Protein AF-A0A8S3A0Q2-F1 (afdb_monomer)

Secondary structure (DSSP,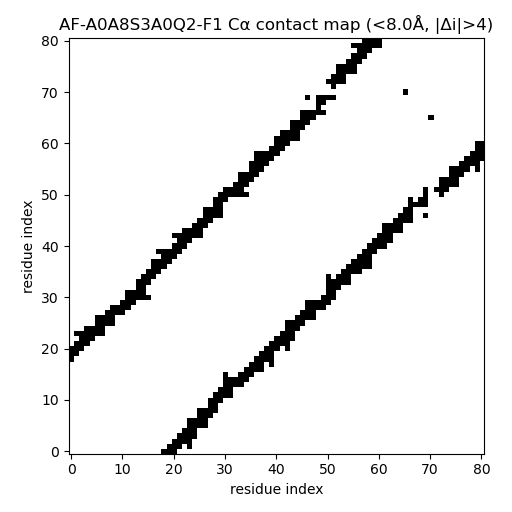 8-state):
--EEEEEEEEEEES-EEEES-EEEEEEEEEESSEEEEES-EEEEEEESS--SEEEEES-EEEEEE--TT-TTPEEEEES--

Organism: NCBI:txid392030

Mean predicted aligned error: 2.61 Å

Solvent-accessible surface area (backbone atoms only — not comparable to full-atom values): 4103 Å² total; per-residue (Å²): 118,52,61,75,41,78,47,77,48,83,56,79,42,61,61,48,79,46,58,57,30,34,42,31,37,40,37,37,35,31,35,72,48,39,38,39,37,33,54,26,34,47,35,36,39,36,42,66,37,38,42,53,29,41,37,37,30,47,25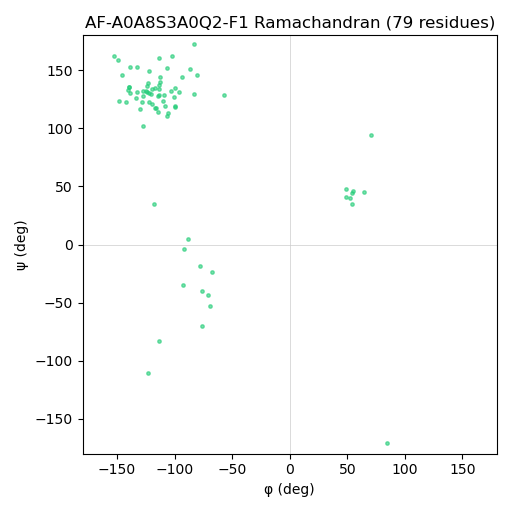,43,44,73,47,78,45,71,22,91,72,22,75,82,40,43,78,46,79,44,80,50,87

Radius of gyration: 11.4 Å; Cα contacts (8 Å, |Δi|>4): 221; chains: 1; bounding box: 31×19×30 Å

Nearest PDB structures (foldseek):
  6fm2-assembly1_B-2  TM=1.004E+00  e=2.979E-09  Mus musculus
  1k8f-assembly2_D  TM=1.003E+00  e=1.726E-08  Homo sapiens
  2b0r-assembly1_A  TM=9.952E-01  e=6.815E-05  Cryptosporidium parvum
  1k4z-assembly1_A  TM=9.660E-01  e=2.709E-04  Saccharomyces cerevisiae
  2b0r-assembly1_B  TM=9.030E-01  e=1.474E-03  Cryptosporidium parvum

Sequence (81 aa):
KCSNSTLTVQGKVNSIVLDQCTKVGIQFTSVVSLVEFINCRGMKVQVLDHVPTIQIEKTDGCHVYLSKTSLDTQFITSKSS

Foldseek 3Di:
DEECEEEEAEDEEAEAEDECYELYEYEYEYYNAEYEYECYEQYEYEYAAEDAEYEYENYEHYHYHYHPRHPNHHYHYYNYD

Structure (mmCIF, N/CA/C/O backbone):
data_AF-A0A8S3A0Q2-F1
#
_entry.id   AF-A0A8S3A0Q2-F1
#
loop_
_atom_site.group_PDB
_atom_site.id
_atom_site.type_symbol
_atom_site.label_atom_id
_atom_site.label_alt_id
_atom_site.label_comp_id
_atom_site.label_asym_id
_atom_site.label_entity_id
_atom_site.label_seq_id
_atom_site.pdbx_PDB_ins_code
_atom_site.Cartn_x
_atom_site.Cartn_y
_atom_site.Cartn_z
_atom_site.occupancy
_atom_site.B_iso_or_equiv
_atom_site.auth_seq_id
_atom_site.auth_comp_id
_atom_site.auth_asym_id
_atom_site.auth_atom_id
_atom_site.pdbx_PDB_model_num
ATOM 1 N N . LYS A 1 1 ? -0.739 -7.346 -13.978 1.00 80.81 1 LYS A N 1
ATOM 2 C CA . LYS A 1 1 ? 0.205 -6.208 -14.093 1.00 80.81 1 LYS A CA 1
ATOM 3 C C . LYS A 1 1 ? -0.569 -4.997 -14.571 1.00 80.81 1 LYS A C 1
ATOM 5 O O . LYS A 1 1 ? -1.142 -5.068 -15.651 1.00 80.81 1 LYS A O 1
ATOM 10 N N . CYS A 1 2 ? -0.632 -3.944 -13.764 1.00 93.56 2 CYS A N 1
ATOM 11 C CA . CYS A 1 2 ? -1.405 -2.741 -14.068 1.00 93.56 2 CYS A CA 1
ATOM 12 C C . CYS A 1 2 ? -0.462 -1.557 -14.307 1.00 93.56 2 CYS A C 1
ATOM 14 O O . CYS A 1 2 ? 0.572 -1.436 -13.646 1.00 93.56 2 CYS A O 1
ATOM 16 N N . SER A 1 3 ? -0.825 -0.678 -15.239 1.00 96.12 3 SER A N 1
ATOM 17 C CA . SER A 1 3 ? -0.043 0.514 -15.576 1.00 96.12 3 SER A CA 1
ATOM 18 C C . SER A 1 3 ? -0.952 1.711 -15.822 1.00 96.12 3 SER A C 1
ATOM 20 O O . SER A 1 3 ? -1.937 1.562 -16.541 1.00 96.12 3 SER A O 1
ATOM 22 N N . ASN A 1 4 ? -0.618 2.887 -15.279 1.00 96.12 4 ASN A N 1
ATOM 23 C CA . ASN A 1 4 ? -1.388 4.130 -15.474 1.00 96.12 4 ASN A CA 1
ATOM 24 C C . ASN A 1 4 ? -2.895 3.943 -15.225 1.00 96.12 4 ASN A C 1
ATOM 26 O O . ASN A 1 4 ? -3.724 4.292 -16.061 1.00 96.12 4 ASN A O 1
ATOM 30 N N . SER A 1 5 ? -3.248 3.307 -14.112 1.00 95.94 5 SER A N 1
ATOM 31 C CA . SER A 1 5 ? -4.627 2.908 -13.819 1.00 95.94 5 SER A CA 1
ATOM 32 C C . SER A 1 5 ? -5.012 3.299 -12.400 1.00 95.94 5 SER A C 1
ATOM 34 O O . SER A 1 5 ? -4.158 3.336 -11.514 1.00 95.94 5 SER A O 1
ATOM 36 N N . THR A 1 6 ? -6.303 3.528 -12.180 1.00 95.62 6 THR A N 1
ATOM 37 C CA . THR A 1 6 ? -6.865 3.749 -10.846 1.00 95.62 6 THR A CA 1
ATOM 38 C C . THR A 1 6 ? -7.788 2.591 -10.497 1.00 95.62 6 THR A C 1
ATOM 40 O O . THR A 1 6 ? -8.669 2.247 -11.282 1.00 95.62 6 THR A O 1
ATOM 43 N N . LEU A 1 7 ? -7.579 1.990 -9.330 1.00 95.38 7 LEU A N 1
ATOM 44 C CA . LEU A 1 7 ? -8.394 0.907 -8.795 1.00 95.38 7 LEU A CA 1
ATOM 45 C C . LEU A 1 7 ? -9.126 1.384 -7.539 1.00 95.38 7 LEU A C 1
ATOM 47 O O . LEU A 1 7 ? -8.532 2.022 -6.669 1.00 95.38 7 LEU A O 1
ATOM 51 N N . THR A 1 8 ? -10.399 1.020 -7.417 1.00 96.06 8 THR A N 1
ATOM 52 C CA . THR A 1 8 ? -11.182 1.254 -6.201 1.00 96.06 8 THR A CA 1
ATOM 53 C C . THR A 1 8 ? -11.705 -0.070 -5.666 1.00 96.06 8 THR A C 1
ATOM 55 O O . THR A 1 8 ? -12.412 -0.789 -6.368 1.00 96.06 8 THR A O 1
ATOM 58 N N . VAL A 1 9 ? -11.365 -0.383 -4.418 1.00 95.56 9 VAL A N 1
ATOM 59 C CA . VAL A 1 9 ? -11.829 -1.576 -3.702 1.00 95.56 9 VAL A CA 1
ATOM 60 C C . VAL A 1 9 ? -12.869 -1.145 -2.675 1.00 95.56 9 VAL A C 1
ATOM 62 O O . VAL A 1 9 ? -12.558 -0.421 -1.730 1.00 95.56 9 VAL A O 1
ATOM 65 N N . GLN A 1 10 ? -14.114 -1.567 -2.881 1.00 93.81 10 GLN A N 1
ATOM 66 C CA . GLN A 1 10 ? -15.226 -1.240 -1.992 1.00 93.81 10 GLN A CA 1
ATOM 67 C C . GLN A 1 10 ? -15.438 -2.334 -0.947 1.00 93.81 10 GLN A C 1
ATOM 69 O O . GLN A 1 10 ? -15.309 -3.523 -1.237 1.00 93.81 10 GLN A O 1
ATOM 74 N N . GLY A 1 11 ? -15.819 -1.917 0.259 1.00 93.88 11 GLY A N 1
ATOM 75 C CA . GLY A 1 11 ? -16.083 -2.823 1.370 1.00 93.88 11 GLY A CA 1
ATOM 76 C C . GLY A 1 11 ? -14.824 -3.211 2.143 1.00 93.88 11 GLY A C 1
ATOM 77 O O . GLY A 1 11 ? -13.751 -2.626 1.981 1.00 93.88 11 GLY A O 1
ATOM 78 N N . LYS A 1 12 ? -14.984 -4.184 3.042 1.00 95.69 12 LYS A N 1
ATOM 79 C CA . LYS A 1 12 ? -13.919 -4.666 3.921 1.00 95.69 12 LYS A CA 1
ATOM 80 C C . LYS A 1 12 ? -13.328 -5.950 3.356 1.00 95.69 12 LYS A C 1
ATOM 82 O O . LYS A 1 12 ? -14.037 -6.946 3.235 1.00 95.69 12 LYS A O 1
ATOM 87 N N . VAL A 1 13 ? -12.040 -5.929 3.029 1.00 96.88 13 VAL A N 1
ATOM 88 C CA . VAL A 1 13 ? -11.323 -7.086 2.469 1.00 96.88 13 VAL A CA 1
ATOM 89 C C . VAL A 1 13 ? -10.267 -7.603 3.438 1.00 96.88 13 VAL A C 1
ATOM 91 O O . VAL A 1 13 ? -9.844 -6.899 4.355 1.00 96.88 13 VAL A O 1
ATOM 94 N N . ASN A 1 14 ? -9.838 -8.852 3.252 1.00 96.12 14 ASN A N 1
ATOM 95 C CA . ASN A 1 14 ? -8.845 -9.453 4.138 1.00 96.12 14 ASN A CA 1
ATOM 96 C C . ASN A 1 14 ? -7.462 -8.802 3.972 1.00 96.12 14 ASN A C 1
ATOM 98 O O . ASN A 1 14 ? -6.880 -8.333 4.949 1.00 96.12 14 ASN A O 1
ATOM 102 N N . SER A 1 15 ? -6.966 -8.744 2.736 1.00 96.06 15 SER A N 1
ATOM 103 C CA . SER A 1 15 ? -5.675 -8.166 2.357 1.00 96.06 15 SER A CA 1
ATOM 104 C C . SER A 1 15 ? -5.714 -7.667 0.913 1.00 96.06 15 SER A C 1
ATOM 106 O O . SER A 1 15 ? -6.598 -8.042 0.137 1.00 96.06 15 SER A O 1
ATOM 108 N N . ILE A 1 16 ? -4.761 -6.809 0.554 1.00 96.75 16 ILE A N 1
ATOM 109 C CA . ILE A 1 16 ? -4.573 -6.317 -0.814 1.00 96.75 16 ILE A CA 1
ATOM 110 C C . ILE A 1 16 ? -3.090 -6.439 -1.160 1.00 96.75 16 ILE A C 1
ATOM 112 O O . ILE A 1 16 ? -2.250 -5.986 -0.390 1.00 96.75 16 ILE A O 1
ATOM 116 N N . VAL A 1 17 ? -2.770 -7.008 -2.323 1.00 96.88 17 VAL A N 1
ATOM 117 C CA . VAL A 1 17 ? -1.388 -7.134 -2.80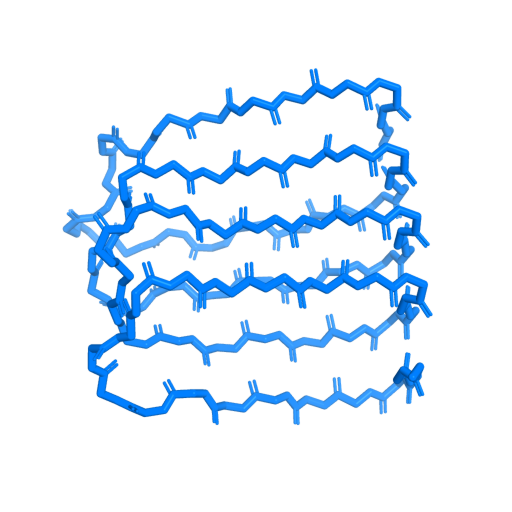8 1.00 96.88 17 VAL A CA 1
ATOM 118 C C . VAL A 1 17 ? -1.288 -6.563 -4.216 1.00 96.88 17 VAL A C 1
ATOM 120 O O . VAL A 1 17 ? -2.056 -6.938 -5.106 1.00 96.88 17 VAL A O 1
ATOM 123 N N . LEU A 1 18 ? -0.337 -5.657 -4.423 1.00 96.31 18 LEU A N 1
ATOM 124 C CA . LEU A 1 18 ? 0.025 -5.125 -5.729 1.00 96.31 18 LEU A CA 1
ATOM 125 C C . LEU A 1 18 ? 1.448 -5.557 -6.053 1.00 96.31 18 LEU A C 1
ATOM 127 O O . LEU A 1 18 ? 2.393 -5.116 -5.409 1.00 96.31 18 LEU A O 1
ATOM 131 N N . ASP A 1 19 ? 1.581 -6.390 -7.083 1.00 96.44 19 ASP A N 1
ATOM 132 C CA . ASP A 1 19 ? 2.872 -6.855 -7.583 1.00 96.44 19 ASP A CA 1
ATOM 133 C C . ASP A 1 19 ? 3.106 -6.384 -9.024 1.00 96.44 19 ASP A C 1
ATOM 135 O O . ASP A 1 19 ? 2.225 -6.489 -9.888 1.00 96.44 19 ASP A O 1
ATOM 139 N N . GLN A 1 20 ? 4.312 -5.875 -9.287 1.00 96.69 20 GLN A N 1
ATOM 140 C CA . GLN A 1 20 ? 4.770 -5.460 -10.620 1.00 96.69 20 GLN A CA 1
ATOM 141 C C . GLN A 1 20 ? 3.831 -4.442 -11.301 1.00 96.69 20 GLN A C 1
ATOM 143 O O . GLN A 1 20 ? 3.491 -4.572 -12.485 1.00 96.69 20 GLN A O 1
ATOM 148 N N . CYS A 1 21 ? 3.403 -3.421 -10.554 1.00 96.69 21 CYS A N 1
ATOM 149 C CA . CYS A 1 21 ? 2.547 -2.332 -11.035 1.00 96.69 21 CYS A CA 1
ATOM 150 C C . CYS A 1 21 ? 3.322 -1.015 -11.194 1.00 96.69 21 CYS A C 1
ATOM 152 O O . CYS A 1 21 ? 4.321 -0.765 -10.521 1.00 96.69 21 CYS A O 1
ATOM 154 N N . THR A 1 22 ? 2.886 -0.143 -12.105 1.00 97.00 22 THR A N 1
ATOM 155 C CA . THR A 1 22 ? 3.554 1.150 -12.342 1.00 97.00 22 THR A CA 1
ATOM 156 C C . THR A 1 22 ? 2.549 2.279 -12.537 1.00 97.00 22 THR A C 1
ATOM 158 O O . THR A 1 22 ? 1.643 2.160 -13.357 1.00 97.00 22 THR A O 1
ATOM 161 N N . LYS A 1 23 ? 2.716 3.401 -11.828 1.00 96.62 23 LYS A N 1
ATOM 162 C CA . LYS A 1 23 ? 1.811 4.563 -11.887 1.00 96.62 23 LYS A CA 1
ATOM 163 C C . LYS A 1 23 ? 0.356 4.177 -11.610 1.00 96.62 23 LYS A C 1
ATOM 165 O O . LYS A 1 23 ? -0.552 4.566 -12.342 1.00 96.62 23 LYS A O 1
ATOM 170 N N . VAL A 1 24 ? 0.146 3.355 -10.585 1.00 97.75 24 VAL A N 1
ATOM 171 C CA . VAL A 1 24 ? -1.190 2.900 -10.190 1.00 97.75 24 VAL A CA 1
ATOM 172 C C . VAL A 1 24 ? -1.653 3.667 -8.957 1.00 97.75 24 VAL A C 1
ATOM 174 O O . VAL A 1 24 ? -0.915 3.806 -7.982 1.00 97.75 24 VAL A O 1
ATOM 177 N N . GLY A 1 25 ? -2.883 4.170 -9.020 1.00 97.19 25 GLY A N 1
ATOM 178 C CA . GLY A 1 25 ? -3.612 4.687 -7.870 1.00 97.19 25 GLY A CA 1
ATOM 179 C C . GLY A 1 25 ? -4.536 3.611 -7.314 1.00 97.19 25 GLY A C 1
ATOM 180 O O . GLY A 1 25 ? -5.275 2.997 -8.076 1.00 97.19 25 GLY A O 1
ATOM 181 N N . ILE A 1 26 ? -4.524 3.379 -6.008 1.00 97.06 26 ILE A N 1
ATOM 182 C CA . ILE A 1 26 ? -5.479 2.497 -5.343 1.00 97.06 26 ILE A CA 1
ATOM 183 C C . ILE A 1 26 ? -6.185 3.232 -4.211 1.00 97.06 26 ILE A C 1
ATOM 185 O O . ILE A 1 26 ? -5.549 3.876 -3.381 1.00 97.06 26 ILE A O 1
ATOM 189 N N . GLN A 1 27 ? -7.505 3.103 -4.175 1.00 96.88 27 GLN A N 1
ATOM 190 C CA . GLN A 1 27 ? -8.349 3.575 -3.088 1.00 96.88 27 GLN A CA 1
ATOM 191 C C . GLN A 1 27 ? -9.109 2.389 -2.497 1.00 96.88 27 GLN A C 1
ATOM 193 O O . GLN A 1 27 ? -9.736 1.636 -3.243 1.00 96.88 27 GLN A O 1
ATOM 198 N N . PHE A 1 28 ? -9.084 2.216 -1.179 1.00 96.94 28 PHE A N 1
ATOM 199 C CA . PHE A 1 28 ? -9.809 1.133 -0.513 1.00 96.94 28 PHE A CA 1
ATOM 200 C C . PHE A 1 28 ? -10.482 1.597 0.781 1.00 96.94 28 PHE A C 1
ATOM 202 O O . PHE A 1 28 ? -10.039 2.554 1.420 1.00 96.94 28 PHE A O 1
ATOM 209 N N . THR A 1 29 ? -11.578 0.932 1.161 1.00 96.12 29 THR A N 1
ATOM 210 C CA . THR A 1 29 ? -12.316 1.279 2.384 1.00 96.12 29 THR A CA 1
ATOM 211 C C . THR A 1 29 ? -11.592 0.786 3.631 1.00 96.12 29 THR A C 1
ATOM 213 O O . THR A 1 29 ? -11.056 1.601 4.374 1.00 96.12 29 THR A O 1
ATOM 216 N N . SER A 1 30 ? -11.551 -0.530 3.855 1.00 95.25 30 SER A N 1
ATOM 217 C CA . SER A 1 30 ? -10.922 -1.115 5.041 1.00 95.25 30 SER A CA 1
ATOM 218 C C . SER A 1 30 ? -10.275 -2.461 4.731 1.00 95.25 30 SER A C 1
ATOM 220 O O . SER A 1 30 ?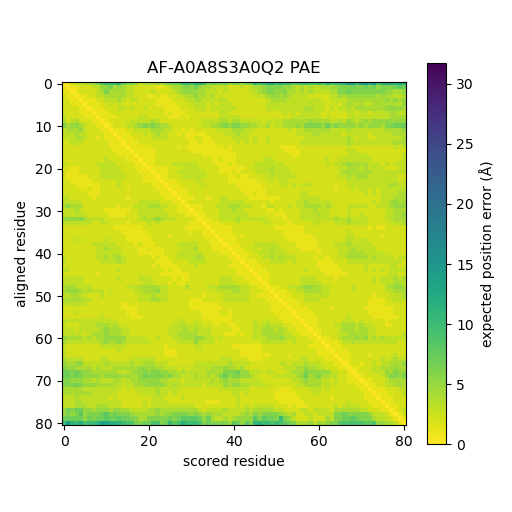 -10.778 -3.241 3.916 1.00 95.25 30 SER A O 1
ATOM 222 N N . VAL A 1 31 ? -9.166 -2.732 5.412 1.00 96.94 31 VAL A N 1
ATOM 223 C CA . VAL A 1 31 ? -8.407 -3.978 5.312 1.00 96.94 31 VAL A CA 1
ATOM 224 C C . VAL A 1 31 ? -8.269 -4.595 6.700 1.00 96.94 31 VAL A C 1
ATOM 226 O O . VAL A 1 31 ? -8.021 -3.890 7.675 1.00 96.94 31 VAL A O 1
ATOM 229 N N . VAL A 1 32 ? -8.465 -5.913 6.800 1.00 95.75 32 VAL A N 1
ATOM 230 C CA . VAL A 1 32 ? -8.380 -6.649 8.075 1.00 95.75 32 VAL A CA 1
ATOM 231 C C . VAL A 1 32 ? -6.934 -6.852 8.515 1.00 95.75 32 VAL A C 1
ATOM 233 O O . VAL A 1 32 ? -6.656 -6.759 9.705 1.00 95.75 32 VAL A O 1
ATOM 236 N N . SER A 1 33 ? -6.039 -7.154 7.571 1.00 95.88 33 SER A N 1
ATOM 237 C CA . SER A 1 33 ? -4.643 -7.502 7.850 1.00 95.88 33 SER A CA 1
ATOM 238 C C . SER A 1 33 ? -3.671 -6.446 7.326 1.00 95.88 33 SER A C 1
ATOM 240 O O . SER A 1 33 ? -3.247 -5.570 8.075 1.00 95.88 33 SER A O 1
ATOM 242 N N . LEU A 1 34 ? -3.329 -6.506 6.041 1.00 96.00 34 L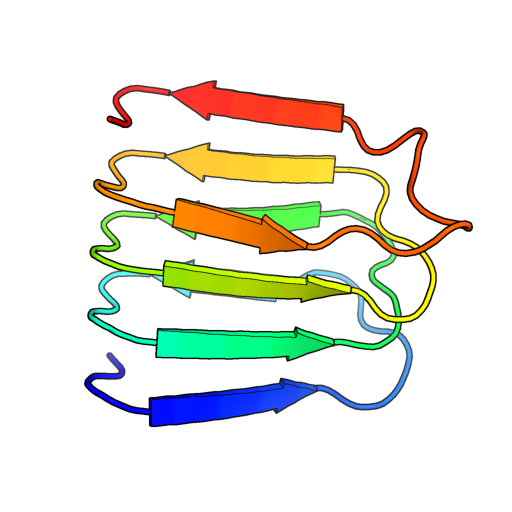EU A N 1
ATOM 243 C CA . LEU A 1 34 ? -2.303 -5.660 5.454 1.00 96.00 34 LEU A CA 1
ATOM 244 C C . LEU A 1 34 ? -2.551 -5.323 3.986 1.00 96.00 34 LEU A C 1
ATOM 246 O O . LEU A 1 34 ? -3.260 -6.033 3.261 1.00 96.00 34 LEU A O 1
ATOM 250 N N . VAL A 1 35 ? -1.910 -4.241 3.555 1.00 97.25 35 VAL A N 1
ATOM 251 C CA . VAL A 1 35 ? -1.758 -3.873 2.147 1.00 97.25 35 VAL A CA 1
ATOM 252 C C . VAL A 1 35 ? -0.292 -3.952 1.769 1.00 97.25 35 VAL A C 1
ATOM 254 O O . VAL A 1 35 ? 0.538 -3.337 2.431 1.00 97.25 35 VAL A O 1
ATOM 257 N N . GLU A 1 36 ? 0.020 -4.672 0.699 1.00 97.19 36 GLU A N 1
ATOM 258 C CA . GLU A 1 36 ? 1.389 -4.928 0.266 1.00 97.19 36 GLU A CA 1
ATOM 259 C C . GLU A 1 36 ? 1.660 -4.396 -1.143 1.00 97.19 36 GLU A C 1
ATOM 261 O O . GLU A 1 36 ? 0.886 -4.624 -2.077 1.00 97.19 36 GLU A O 1
ATO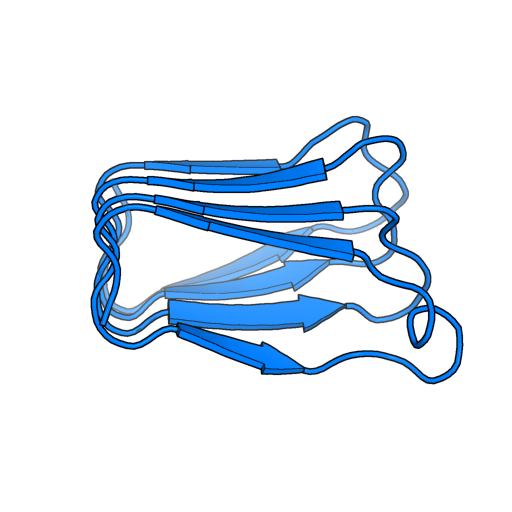M 266 N N . PHE A 1 37 ? 2.790 -3.711 -1.299 1.00 97.06 37 PHE A N 1
ATOM 267 C CA . PHE A 1 37 ? 3.324 -3.246 -2.575 1.00 97.06 37 PHE A CA 1
ATOM 268 C C . PHE A 1 37 ? 4.667 -3.917 -2.817 1.00 97.06 37 PHE A C 1
ATOM 270 O O . PHE A 1 37 ? 5.604 -3.690 -2.055 1.00 97.06 37 PHE A O 1
ATOM 277 N N . ILE A 1 38 ? 4.761 -4.716 -3.876 1.00 97.19 38 ILE A N 1
ATOM 278 C CA . ILE A 1 38 ? 5.960 -5.476 -4.231 1.00 97.19 38 ILE A CA 1
ATOM 279 C C . ILE A 1 38 ? 6.370 -5.112 -5.659 1.00 97.19 38 ILE A C 1
ATOM 281 O O . ILE A 1 38 ? 5.544 -5.114 -6.574 1.00 97.19 38 ILE A O 1
ATOM 285 N N . ASN A 1 39 ? 7.647 -4.797 -5.879 1.00 96.38 39 ASN A N 1
ATOM 286 C CA . ASN A 1 39 ? 8.194 -4.515 -7.217 1.00 96.38 39 ASN A CA 1
ATOM 287 C C . ASN A 1 39 ? 7.423 -3.414 -7.979 1.00 96.38 39 ASN A C 1
ATOM 289 O O . ASN A 1 39 ? 7.239 -3.503 -9.199 1.00 96.38 39 ASN A O 1
ATOM 293 N N . CYS A 1 40 ? 6.908 -2.406 -7.274 1.00 96.62 40 CYS A N 1
ATOM 294 C CA . CYS A 1 40 ? 6.057 -1.373 -7.859 1.00 96.62 40 CYS A CA 1
ATOM 295 C C . CYS A 1 40 ? 6.816 -0.061 -8.103 1.00 96.62 40 CYS A C 1
ATOM 297 O O . CYS A 1 40 ? 7.875 0.179 -7.534 1.00 96.62 40 CYS A O 1
ATOM 299 N N . ARG A 1 41 ? 6.282 0.826 -8.952 1.00 96.56 41 ARG A N 1
ATOM 300 C CA . ARG A 1 41 ? 6.862 2.165 -9.174 1.00 96.56 41 ARG A CA 1
ATOM 301 C C . ARG A 1 41 ? 5.805 3.254 -9.305 1.00 96.56 41 ARG A C 1
ATOM 303 O O . ARG A 1 41 ? 4.874 3.104 -10.093 1.00 96.56 41 ARG A O 1
ATOM 310 N N . GLY A 1 42 ? 5.962 4.376 -8.609 1.00 95.62 42 GLY A N 1
ATOM 311 C CA . GLY A 1 42 ? 5.059 5.531 -8.706 1.00 95.62 42 GLY A CA 1
ATOM 312 C C . GLY A 1 42 ? 3.636 5.241 -8.219 1.00 95.62 42 GLY A C 1
ATOM 313 O O . GLY A 1 42 ? 2.667 5.571 -8.901 1.00 95.62 42 GLY A O 1
ATOM 314 N N . MET A 1 43 ? 3.506 4.578 -7.076 1.00 97.00 43 MET A N 1
ATOM 315 C CA . MET A 1 43 ? 2.231 4.183 -6.485 1.00 97.00 43 MET A CA 1
ATOM 316 C C . MET A 1 43 ? 1.562 5.336 -5.734 1.00 97.00 43 MET A C 1
ATOM 318 O O . MET A 1 43 ? 2.227 6.160 -5.104 1.00 97.00 43 MET A O 1
ATOM 322 N N . LYS A 1 44 ? 0.228 5.375 -5.767 1.00 97.25 44 LYS A N 1
ATOM 323 C CA . LYS A 1 44 ? -0.593 6.241 -4.909 1.00 97.25 44 LYS A CA 1
ATOM 324 C C . LYS A 1 44 ? -1.637 5.394 -4.199 1.00 97.25 44 LYS A C 1
ATOM 326 O O . LYS A 1 44 ? -2.309 4.596 -4.843 1.00 97.25 44 LYS A O 1
ATOM 331 N N . VAL A 1 45 ? -1.776 5.564 -2.895 1.00 96.12 45 VAL A N 1
ATOM 332 C CA . VAL A 1 45 ? -2.575 4.692 -2.030 1.00 96.12 45 VAL A CA 1
ATOM 333 C C . VAL A 1 45 ? -3.435 5.558 -1.136 1.00 96.12 45 VAL A C 1
ATOM 335 O O . VAL A 1 45 ? -2.896 6.412 -0.448 1.00 96.12 45 VAL A O 1
ATOM 338 N N . GLN A 1 46 ? -4.743 5.341 -1.111 1.00 96.88 46 GLN A N 1
ATOM 339 C CA . GLN A 1 46 ? -5.663 6.065 -0.241 1.00 96.88 46 GLN A CA 1
ATOM 340 C C . GLN A 1 46 ? -6.541 5.090 0.539 1.00 96.88 46 GLN A C 1
ATOM 342 O O . GLN A 1 46 ? -7.277 4.298 -0.052 1.00 96.88 46 GLN A O 1
ATOM 347 N N . VAL A 1 47 ? -6.494 5.182 1.865 1.00 96.50 47 VAL A N 1
ATOM 348 C CA . VAL A 1 47 ? -7.413 4.468 2.757 1.00 96.50 47 VAL A CA 1
ATOM 349 C C . VAL A 1 47 ? -8.522 5.415 3.209 1.00 96.50 47 VAL A C 1
ATOM 351 O O . VAL A 1 47 ? -8.267 6.572 3.542 1.00 96.50 47 VAL A O 1
ATOM 354 N N . LEU A 1 48 ? -9.770 4.947 3.170 1.00 95.88 48 LEU A N 1
ATOM 355 C CA . LEU A 1 48 ? -10.923 5.739 3.613 1.00 95.88 48 LEU A CA 1
ATOM 356 C C . LEU A 1 48 ? -11.274 5.508 5.080 1.00 95.88 48 LEU A C 1
ATOM 358 O O . LEU A 1 48 ? -11.718 6.442 5.740 1.00 95.88 48 LEU A O 1
ATOM 362 N N . ASP A 1 49 ? -11.097 4.280 5.563 1.00 95.19 49 ASP A N 1
ATOM 363 C CA . ASP A 1 49 ? -11.400 3.891 6.936 1.00 95.19 49 ASP A CA 1
ATOM 364 C C . ASP A 1 49 ? -10.146 3.314 7.607 1.00 95.19 49 ASP A C 1
ATOM 366 O O . ASP A 1 49 ? -9.195 4.060 7.808 1.00 95.19 49 ASP A O 1
ATOM 370 N N . HIS A 1 50 ? -10.079 2.017 7.909 1.00 94.50 50 HIS A N 1
ATOM 371 C CA . HIS A 1 50 ? -8.994 1.445 8.713 1.00 94.50 50 HIS A CA 1
ATOM 372 C C . HIS A 1 50 ? -8.067 0.497 7.935 1.00 94.50 50 HIS A C 1
ATOM 374 O O . HIS A 1 50 ? -8.536 -0.360 7.175 1.00 94.50 50 HIS A O 1
ATOM 380 N N . VAL A 1 51 ? -6.760 0.580 8.208 1.00 96.69 51 VAL A N 1
ATOM 381 C CA . VAL A 1 51 ? -5.736 -0.388 7.779 1.00 96.69 51 VAL A CA 1
ATOM 382 C C . VAL A 1 51 ? -4.695 -0.588 8.891 1.00 96.69 51 VAL A C 1
ATOM 384 O O . VAL A 1 51 ? -4.062 0.385 9.294 1.00 96.69 51 VAL A O 1
ATOM 387 N N . PRO A 1 52 ? -4.475 -1.824 9.377 1.00 96.62 52 PRO A N 1
ATOM 388 C CA . PRO A 1 52 ? -3.491 -2.067 10.431 1.00 96.62 52 PRO A CA 1
ATOM 389 C C . PRO A 1 52 ? -2.049 -1.924 9.940 1.00 96.62 52 PRO A C 1
ATOM 391 O O . PRO A 1 52 ? -1.217 -1.327 10.618 1.00 96.62 52 PRO A O 1
ATOM 394 N N . THR A 1 53 ? -1.738 -2.468 8.759 1.00 97.31 53 THR A N 1
ATOM 395 C CA . THR A 1 53 ? -0.356 -2.546 8.273 1.00 97.31 53 THR A CA 1
ATOM 396 C C . THR A 1 53 ? -0.260 -2.246 6.782 1.00 97.31 53 THR A C 1
ATOM 398 O O . THR A 1 53 ? -1.033 -2.759 5.972 1.00 97.31 53 THR A O 1
ATOM 401 N N . ILE A 1 54 ? 0.725 -1.435 6.405 1.00 97.38 54 ILE A N 1
ATOM 402 C CA . ILE A 1 54 ? 1.106 -1.183 5.016 1.00 97.38 54 ILE A CA 1
ATOM 403 C C . ILE A 1 54 ? 2.555 -1.625 4.825 1.00 97.38 54 ILE A C 1
ATOM 405 O O . ILE A 1 54 ? 3.467 -1.117 5.478 1.00 97.38 54 ILE A O 1
ATOM 409 N N . GLN A 1 55 ? 2.760 -2.562 3.906 1.00 97.75 55 GLN A N 1
ATOM 410 C CA . GLN A 1 55 ? 4.056 -3.123 3.561 1.00 97.75 55 GLN A CA 1
ATOM 411 C C . GLN A 1 55 ? 4.499 -2.647 2.174 1.00 97.75 55 GLN A C 1
ATOM 413 O O . GLN A 1 55 ? 3.756 -2.743 1.199 1.00 97.75 55 GLN A O 1
ATOM 418 N N . ILE A 1 56 ? 5.719 -2.117 2.083 1.00 97.12 56 ILE A N 1
ATOM 419 C CA . ILE A 1 56 ? 6.307 -1.573 0.854 1.00 97.12 56 ILE A CA 1
ATOM 420 C C . ILE A 1 56 ? 7.669 -2.234 0.626 1.00 97.12 56 ILE A C 1
ATOM 422 O O . ILE A 1 56 ? 8.676 -1.856 1.235 1.00 97.12 56 ILE A O 1
ATOM 426 N N . GLU A 1 57 ? 7.712 -3.197 -0.286 1.00 97.06 57 GLU A N 1
ATOM 427 C CA . GLU A 1 57 ? 8.910 -3.939 -0.667 1.00 97.06 57 GLU A CA 1
ATOM 428 C C . GLU A 1 57 ? 9.324 -3.632 -2.114 1.00 97.06 57 GLU A C 1
ATOM 430 O O . GLU A 1 57 ? 8.499 -3.664 -3.032 1.00 97.06 57 GLU A O 1
ATOM 435 N N . LYS A 1 58 ? 10.622 -3.378 -2.345 1.00 96.00 58 LYS A N 1
ATOM 436 C CA . LYS A 1 58 ? 11.198 -3.189 -3.695 1.00 96.00 58 LYS A CA 1
ATOM 437 C C . LYS A 1 58 ? 10.390 -2.204 -4.544 1.00 96.00 58 LYS A C 1
ATOM 439 O O . LYS A 1 58 ? 10.113 -2.468 -5.713 1.00 96.00 58 LYS A O 1
ATOM 444 N N . THR A 1 59 ? 9.933 -1.118 -3.933 1.00 95.69 59 THR A N 1
ATOM 445 C CA . THR A 1 59 ? 9.041 -0.159 -4.582 1.00 95.69 59 THR A CA 1
ATOM 446 C C . THR A 1 59 ? 9.669 1.226 -4.567 1.00 95.69 59 THR A C 1
ATOM 448 O O . THR A 1 59 ? 10.090 1.685 -3.510 1.00 95.69 59 THR A O 1
ATOM 451 N N . ASP A 1 60 ? 9.692 1.889 -5.725 1.00 95.56 60 ASP A N 1
ATOM 452 C CA . ASP A 1 60 ? 10.240 3.245 -5.864 1.00 95.56 60 ASP A CA 1
ATOM 453 C C . ASP A 1 60 ? 9.112 4.257 -6.077 1.00 95.56 60 ASP A C 1
ATOM 455 O O . ASP A 1 60 ? 8.358 4.183 -7.057 1.00 95.56 60 ASP A O 1
ATOM 459 N N . GLY A 1 61 ? 8.992 5.217 -5.167 1.00 92.44 61 GLY A N 1
ATOM 460 C CA . GLY A 1 61 ? 7.940 6.226 -5.157 1.00 92.44 61 GLY A CA 1
ATOM 461 C C . GLY A 1 61 ? 6.577 5.633 -4.806 1.00 92.44 61 GLY A C 1
ATOM 462 O O . GLY A 1 61 ? 5.842 5.169 -5.679 1.00 92.44 61 GLY A O 1
ATOM 463 N N . CYS A 1 62 ? 6.208 5.692 -3.527 1.00 94.38 62 CYS A N 1
ATOM 464 C CA . CYS A 1 62 ? 4.888 5.310 -3.027 1.00 94.38 62 CYS A CA 1
ATOM 465 C C . CYS A 1 62 ? 4.323 6.418 -2.131 1.00 94.38 62 CYS A C 1
ATOM 467 O O . CYS A 1 62 ? 4.886 6.724 -1.082 1.00 94.38 62 CYS A O 1
ATOM 469 N N . HIS A 1 63 ? 3.206 7.020 -2.537 1.00 95.69 63 HIS A N 1
ATOM 470 C CA . HIS A 1 63 ? 2.491 8.005 -1.729 1.00 95.69 63 HIS A CA 1
ATOM 471 C C . HIS A 1 63 ? 1.306 7.348 -1.037 1.00 95.69 63 HIS A C 1
ATOM 473 O O . HIS A 1 63 ? 0.392 6.865 -1.707 1.00 95.69 63 HIS A O 1
ATOM 479 N N . VAL A 1 64 ? 1.307 7.367 0.293 1.00 96.00 64 VAL A N 1
ATOM 480 C CA . VAL A 1 64 ? 0.234 6.807 1.113 1.00 96.00 64 VAL A CA 1
ATOM 481 C C . VAL A 1 64 ? -0.541 7.933 1.792 1.00 96.00 64 VAL A C 1
ATOM 483 O O . VAL A 1 64 ? 0.029 8.749 2.511 1.00 96.00 64 VAL A O 1
ATOM 486 N N . TYR A 1 65 ? -1.847 7.964 1.557 1.00 96.56 65 TYR A N 1
A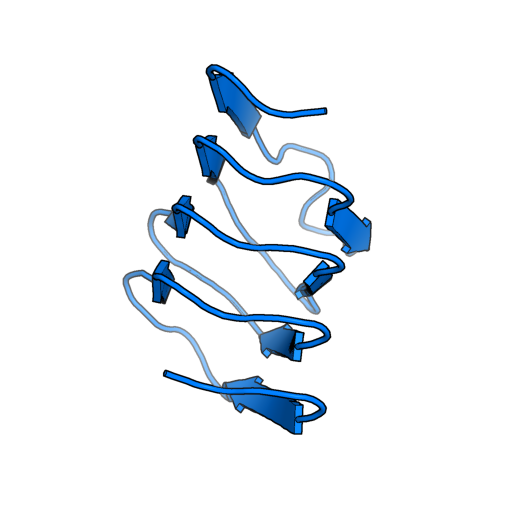TOM 487 C CA . TYR A 1 65 ? -2.809 8.892 2.135 1.00 96.56 65 TYR A CA 1
ATOM 488 C C . TYR A 1 65 ? -3.652 8.139 3.165 1.00 96.56 65 TYR A C 1
ATOM 490 O O . TYR A 1 65 ? -4.450 7.268 2.808 1.00 96.56 65 TYR A O 1
ATOM 498 N N . LEU A 1 66 ? -3.445 8.470 4.439 1.00 95.56 66 LEU A N 1
ATOM 499 C CA . LEU A 1 66 ? -4.154 7.875 5.569 1.00 95.56 66 LEU A CA 1
ATOM 500 C C . LEU A 1 66 ? -5.471 8.602 5.852 1.00 95.56 66 LEU A C 1
ATOM 502 O O . LEU A 1 66 ? -5.603 9.806 5.614 1.00 95.56 66 LEU A O 1
ATOM 506 N N . SER A 1 67 ? -6.434 7.864 6.391 1.00 94.81 67 SER A N 1
ATOM 507 C CA . SER A 1 67 ? -7.654 8.420 6.955 1.00 94.81 67 SER A CA 1
ATOM 508 C C . SER A 1 67 ? -7.391 8.869 8.402 1.00 94.81 67 SER A C 1
ATOM 510 O O . SER A 1 67 ? -6.353 8.572 8.997 1.00 94.81 67 SER A O 1
ATOM 512 N N . LYS A 1 68 ? -8.364 9.549 9.017 1.00 94.31 68 LYS A N 1
ATOM 513 C CA . LYS A 1 68 ? -8.300 9.874 10.453 1.00 94.31 68 LYS A CA 1
ATOM 514 C C . LYS A 1 68 ? -8.401 8.636 11.353 1.00 94.31 68 LYS A C 1
ATOM 516 O O . LYS A 1 68 ? -7.960 8.702 12.494 1.00 94.31 68 LYS A O 1
ATOM 521 N N . THR A 1 69 ? -9.000 7.547 10.866 1.00 92.50 69 THR A N 1
ATOM 522 C CA . THR A 1 69 ? -9.176 6.288 11.607 1.00 92.50 69 THR A CA 1
ATOM 523 C C . THR A 1 69 ? -8.030 5.303 11.388 1.00 92.50 69 THR A C 1
ATOM 525 O O . THR A 1 69 ? -8.008 4.272 12.043 1.00 92.50 69 THR A O 1
ATOM 528 N N . SER A 1 70 ? -7.066 5.625 10.518 1.00 92.25 70 SER A N 1
ATOM 529 C CA . SER A 1 70 ? -5.883 4.807 10.231 1.00 92.25 70 SER A CA 1
ATOM 530 C C . SER A 1 70 ? -4.576 5.529 10.587 1.00 92.25 70 SER A C 1
ATOM 532 O O . SER A 1 70 ? -3.596 5.454 9.850 1.00 92.25 70 SER A O 1
ATOM 534 N N . LEU A 1 71 ? -4.565 6.334 11.651 1.00 93.62 71 LEU A N 1
ATOM 535 C CA . LEU A 1 71 ? -3.353 7.049 12.086 1.00 93.62 71 LEU A CA 1
ATOM 536 C C . LEU A 1 71 ? -2.378 6.143 12.851 1.00 93.62 71 LEU A C 1
ATOM 538 O O . LEU A 1 71 ? -1.201 6.469 12.977 1.00 93.62 71 LEU A O 1
ATOM 542 N N . ASP A 1 72 ? -2.868 5.012 13.342 1.00 94.25 72 ASP A N 1
ATOM 543 C CA . ASP A 1 72 ? -2.140 3.948 14.030 1.00 94.25 72 ASP A CA 1
ATOM 544 C C . ASP A 1 72 ? -1.572 2.884 13.073 1.00 94.25 72 ASP A C 1
ATOM 546 O O . ASP A 1 72 ? -0.980 1.902 13.521 1.00 94.25 72 ASP A O 1
ATOM 550 N N . THR A 1 73 ? -1.708 3.080 11.756 1.00 96.38 73 THR A N 1
ATOM 551 C CA . THR A 1 73 ? -1.174 2.169 10.741 1.00 96.38 73 THR A CA 1
ATOM 552 C C . THR A 1 73 ? 0.333 1.968 10.892 1.00 96.38 73 THR A C 1
ATOM 554 O O . THR A 1 73 ? 1.124 2.913 10.869 1.00 96.38 73 THR A O 1
ATOM 557 N N . GLN A 1 74 ? 0.750 0.706 10.939 1.00 97.31 74 GLN A N 1
ATOM 558 C CA . GLN A 1 74 ? 2.151 0.319 10.933 1.00 97.31 74 GLN A CA 1
ATOM 559 C C . GLN A 1 74 ? 2.704 0.281 9.505 1.00 97.31 74 GLN A C 1
ATOM 561 O O . GLN A 1 74 ? 2.153 -0.386 8.629 1.00 97.31 74 GLN A O 1
ATOM 566 N N . PHE A 1 75 ? 3.842 0.935 9.285 1.00 96.19 75 PHE A N 1
ATOM 567 C CA . PHE A 1 75 ? 4.568 0.871 8.019 1.00 96.19 75 PHE A CA 1
ATOM 568 C C . PHE A 1 75 ? 5.747 -0.090 8.117 1.00 96.19 75 PHE A C 1
ATOM 570 O O . PHE A 1 75 ? 6.601 0.050 8.992 1.00 96.19 75 PHE A O 1
ATOM 577 N N . ILE A 1 76 ? 5.809 -1.040 7.188 1.00 96.94 76 ILE A N 1
ATOM 578 C CA . ILE A 1 76 ? 6.932 -1.964 7.027 1.00 96.94 76 ILE A CA 1
ATOM 579 C C . ILE A 1 76 ? 7.548 -1.695 5.660 1.00 96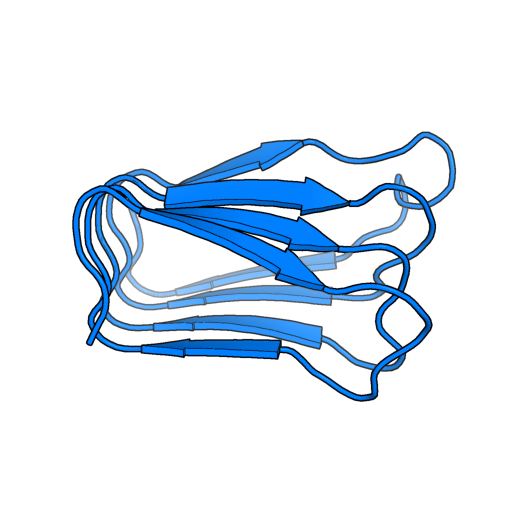.94 76 ILE A C 1
ATOM 581 O O . ILE A 1 76 ? 6.892 -1.861 4.635 1.00 96.94 76 ILE A O 1
ATOM 585 N N . THR A 1 77 ? 8.806 -1.264 5.623 1.00 96.00 77 THR A N 1
ATOM 586 C CA . THR A 1 77 ? 9.497 -0.944 4.370 1.00 96.00 77 THR A CA 1
ATOM 587 C C . THR A 1 77 ? 10.770 -1.769 4.227 1.00 96.00 77 THR A C 1
ATOM 589 O O . THR A 1 77 ? 11.499 -1.997 5.191 1.00 96.00 77 THR A O 1
ATOM 592 N N . SER A 1 78 ? 11.037 -2.259 3.016 1.00 95.62 78 SER A N 1
ATOM 593 C CA . SER A 1 78 ? 12.238 -3.043 2.719 1.00 95.62 78 SER A CA 1
ATOM 594 C C . SER A 1 78 ? 12.689 -2.822 1.281 1.00 95.62 78 SER A C 1
ATOM 596 O O . SER A 1 78 ? 11.929 -3.053 0.343 1.00 95.62 78 SER A O 1
ATOM 598 N N . LYS A 1 79 ? 13.945 -2.395 1.095 1.00 93.50 79 LYS A N 1
ATOM 599 C CA . LYS A 1 79 ? 14.546 -2.144 -0.231 1.00 93.50 79 LYS A CA 1
ATOM 600 C C . LYS A 1 79 ? 13.703 -1.213 -1.123 1.00 93.50 79 LYS A C 1
ATOM 602 O O . LYS A 1 79 ? 13.589 -1.462 -2.317 1.00 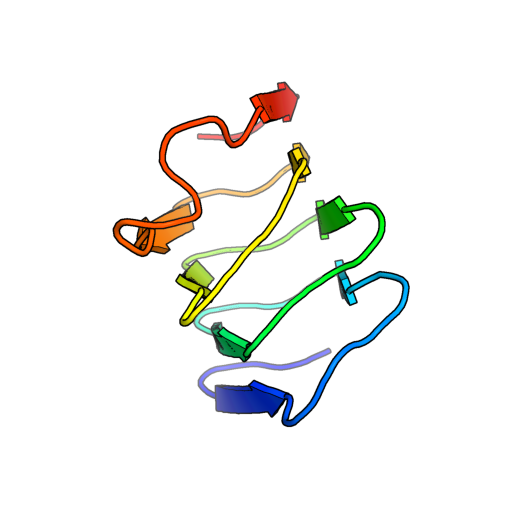93.50 79 LYS A O 1
ATOM 607 N N . SER A 1 80 ? 13.113 -0.175 -0.539 1.00 91.44 80 SER A N 1
ATOM 608 C CA . SER A 1 80 ? 12.200 0.763 -1.209 1.00 91.44 80 SER A CA 1
ATOM 609 C C . SER A 1 80 ? 12.742 2.191 -1.099 1.00 91.44 80 SER A C 1
ATOM 611 O O . SER A 1 80 ? 13.426 2.487 -0.114 1.00 91.44 80 SER A O 1
ATOM 613 N N . SER A 1 81 ? 12.466 3.047 -2.090 1.00 79.69 81 SER A N 1
ATOM 614 C CA . SER A 1 81 ? 12.963 4.434 -2.158 1.00 79.69 81 SER A CA 1
ATOM 615 C C . SER A 1 81 ? 11.898 5.472 -2.502 1.00 79.69 81 SER A C 1
ATOM 617 O O . SER A 1 81 ? 10.865 5.110 -3.114 1.00 79.69 81 SER A O 1
#

InterPro domains:
  IPR001837 Adenylate cyclase-associated CAP [PTHR10652] (1-81)
  IPR006599 CARP motif [SM00673] (2-39)
  IPR006599 CARP motif [SM00673] (40-77)
  IPR013912 Adenylate cyclase-associated CAP, C-terminal [PF08603] (1-81)
  IPR016098 Cyclase-associated protein CAP/septum formation inhibitor MinC, C-terminal [G3DSA:2.160.20.70] (1-81)
  IPR017901 C-CAP/cofactor C-like domain [PS51329] (1-81)
  IPR036223 Adenylate cyclase-associated CAP, C-terminal superfamily [SSF69340] (1-81)

pLDDT: mean 95.54, std 2.76, range [79.69, 97.75]